Protein AF-A0A1X1NET8-F1 (afdb_monomer_lite)

Radius of gyration: 35.8 Å; chains: 1; bounding box: 77×66×63 Å

Structure (mmCIF, N/CA/C/O backbone):
data_AF-A0A1X1NET8-F1
#
_entry.id   AF-A0A1X1NET8-F1
#
loop_
_atom_site.group_PDB
_atom_site.id
_atom_site.type_symbol
_atom_site.label_atom_id
_atom_site.label_alt_id
_atom_site.label_comp_id
_atom_site.label_asym_id
_atom_site.label_entity_id
_atom_site.label_seq_id
_atom_site.pdbx_PDB_ins_code
_atom_site.Cartn_x
_atom_site.Cartn_y
_atom_site.Cartn_z
_atom_site.occupancy
_atom_site.B_iso_or_equiv
_atom_site.auth_seq_id
_atom_site.auth_comp_id
_atom_site.auth_asym_id
_atom_site.auth_atom_id
_atom_site.pdbx_PDB_model_num
ATOM 1 N N . MET A 1 1 ? -35.458 42.110 37.621 1.00 42.59 1 MET A N 1
ATOM 2 C CA . MET A 1 1 ? -36.714 42.011 36.847 1.00 42.59 1 MET A CA 1
ATOM 3 C C . MET A 1 1 ? -37.802 41.497 37.775 1.00 42.59 1 MET A C 1
ATOM 5 O O . MET A 1 1 ? -37.566 40.514 38.462 1.00 42.59 1 MET A O 1
ATOM 9 N N . ALA A 1 2 ? -38.924 42.207 37.883 1.00 39.78 2 ALA A N 1
ATOM 10 C CA . ALA A 1 2 ? -40.006 41.866 38.802 1.00 39.78 2 ALA A CA 1
ATOM 11 C C . ALA A 1 2 ? -40.830 40.689 38.252 1.00 39.78 2 ALA A C 1
ATOM 13 O O . ALA A 1 2 ? -41.430 40.800 37.185 1.00 39.78 2 ALA A O 1
ATOM 14 N N . THR A 1 3 ? -40.860 39.565 38.968 1.00 56.81 3 THR A N 1
ATOM 15 C CA . THR A 1 3 ? -41.713 38.417 38.638 1.00 56.81 3 THR A CA 1
ATOM 16 C C . THR A 1 3 ? -43.163 38.787 38.945 1.00 56.81 3 THR A C 1
ATOM 18 O O . THR A 1 3 ? -43.586 38.767 40.103 1.00 56.81 3 THR A O 1
ATOM 21 N N . ALA A 1 4 ? -43.926 39.173 37.922 1.00 62.81 4 ALA A N 1
ATOM 22 C CA . ALA A 1 4 ? -45.360 39.396 38.054 1.00 62.81 4 ALA A CA 1
ATOM 23 C C . ALA A 1 4 ? -46.022 38.092 38.533 1.00 62.81 4 ALA A C 1
ATOM 25 O O . ALA A 1 4 ? -45.920 37.050 37.883 1.00 62.81 4 ALA A O 1
ATOM 26 N N . ARG A 1 5 ? -46.656 38.125 39.710 1.00 64.50 5 ARG A N 1
ATOM 27 C CA . ARG A 1 5 ? -47.381 36.972 40.259 1.00 64.50 5 ARG A CA 1
ATOM 28 C C . ARG A 1 5 ? -48.555 36.659 39.326 1.00 64.50 5 ARG A C 1
ATOM 30 O O . ARG A 1 5 ? -49.370 37.542 39.070 1.00 64.50 5 ARG A O 1
ATOM 37 N N . LYS A 1 6 ? -48.632 35.424 38.813 1.00 64.12 6 LYS A N 1
ATOM 38 C CA . LYS A 1 6 ? -49.732 34.984 37.937 1.00 64.12 6 LYS A CA 1
ATOM 39 C C . LYS A 1 6 ? -51.081 35.201 38.655 1.00 64.12 6 LYS A C 1
ATOM 41 O O . LYS A 1 6 ? -51.191 34.830 39.828 1.00 64.12 6 LYS A O 1
ATOM 46 N N . PRO A 1 7 ? -52.092 35.801 37.999 1.00 66.25 7 PRO A N 1
ATOM 47 C CA . PRO A 1 7 ? -53.386 36.076 38.618 1.00 66.25 7 PRO A CA 1
ATOM 48 C C . PRO A 1 7 ? -54.076 34.771 39.040 1.00 66.25 7 PRO A C 1
ATOM 50 O O . PRO A 1 7 ? -54.017 33.760 38.342 1.00 66.25 7 PRO A O 1
ATOM 53 N N . ALA A 1 8 ? -54.741 34.781 40.199 1.00 66.31 8 ALA A N 1
ATOM 54 C CA . ALA A 1 8 ? -55.262 33.572 40.847 1.00 66.31 8 ALA A CA 1
ATOM 55 C C . ALA A 1 8 ? -56.343 32.810 40.043 1.00 66.31 8 ALA A C 1
ATOM 57 O O . ALA A 1 8 ? -56.620 31.656 40.371 1.00 66.31 8 ALA A O 1
ATOM 58 N N . GLY A 1 9 ? -56.920 33.435 39.009 1.00 75.56 9 GLY A N 1
ATOM 59 C CA . GLY A 1 9 ? -57.947 32.869 38.126 1.00 75.56 9 GLY A CA 1
ATOM 60 C C . GLY A 1 9 ? -57.448 32.361 36.767 1.00 75.56 9 GLY A C 1
ATOM 61 O O . GLY A 1 9 ? -58.264 31.906 35.971 1.00 75.56 9 GLY A O 1
ATOM 62 N N . ASP A 1 10 ? -56.144 32.422 36.473 1.00 73.62 10 ASP A N 1
ATOM 63 C CA . ASP A 1 10 ? -55.603 31.910 35.206 1.00 73.62 10 ASP A CA 1
ATOM 64 C C . ASP A 1 10 ? -55.445 30.379 35.253 1.00 73.62 10 ASP A C 1
ATOM 66 O O . ASP A 1 10 ? -54.421 29.820 35.661 1.00 73.62 10 ASP A O 1
ATOM 70 N N . LEU A 1 11 ? -56.519 29.690 34.867 1.00 75.56 11 LEU A N 1
ATOM 71 C CA . LEU A 1 11 ? -56.576 28.232 34.768 1.00 75.56 11 LEU A CA 1
ATOM 72 C C . LEU A 1 11 ? -55.752 27.707 33.583 1.00 75.56 11 LEU A C 1
ATOM 74 O O . LEU A 1 11 ? -55.185 26.616 33.659 1.00 75.56 11 LEU A O 1
ATOM 78 N N . THR A 1 12 ? -55.631 28.494 32.514 1.00 80.00 12 THR A N 1
ATOM 79 C CA . THR A 1 12 ? -54.851 28.155 31.316 1.00 80.00 12 THR A CA 1
ATOM 80 C C . THR A 1 12 ? -53.348 28.116 31.597 1.00 80.00 12 THR A C 1
ATOM 82 O O . THR A 1 12 ? -52.670 27.166 31.213 1.00 80.00 12 THR A O 1
ATOM 85 N N . GLY A 1 13 ? -52.818 29.066 32.370 1.00 79.50 13 GLY A N 1
ATOM 86 C CA . GLY A 1 13 ? -51.414 29.061 32.784 1.00 79.50 13 GLY A CA 1
ATOM 87 C C . GLY A 1 13 ? -51.073 27.925 33.754 1.00 79.50 13 GLY A C 1
ATOM 88 O O . GLY A 1 13 ? -49.986 27.352 33.680 1.00 79.50 13 GLY A O 1
ATOM 89 N N . ARG A 1 14 ? -52.005 27.559 34.645 1.00 78.75 14 ARG A N 1
ATOM 90 C CA . ARG A 1 14 ? -51.830 26.443 35.594 1.00 78.75 14 ARG A CA 1
ATOM 91 C C . ARG A 1 14 ? -51.893 25.077 34.916 1.00 78.75 14 ARG A C 1
ATOM 93 O O . ARG A 1 14 ? -51.138 24.182 35.283 1.00 78.75 14 ARG A O 1
ATOM 100 N N . THR A 1 15 ? -52.772 24.914 33.931 1.00 82.50 15 THR A N 1
ATOM 101 C CA . THR A 1 15 ? -52.870 23.676 33.141 1.00 82.50 15 THR A CA 1
ATOM 102 C C . THR A 1 15 ? -51.658 23.494 32.235 1.00 82.50 15 THR A C 1
ATOM 104 O O . THR A 1 15 ? -51.096 22.403 32.210 1.00 82.50 15 THR A O 1
ATOM 107 N N . ALA A 1 16 ? -51.185 24.560 31.582 1.00 83.88 16 ALA A N 1
ATOM 108 C CA . ALA A 1 16 ? -49.950 24.524 30.799 1.00 83.88 16 ALA A CA 1
ATOM 109 C C . ALA A 1 16 ? -48.730 24.144 31.656 1.00 83.88 16 ALA A C 1
ATOM 111 O O . ALA A 1 16 ? -47.930 23.304 31.256 1.00 83.88 16 ALA A O 1
ATOM 112 N N . GLU A 1 17 ? -48.610 24.707 32.861 1.00 82.69 17 GLU A N 1
ATOM 113 C CA . GLU A 1 17 ? -47.518 24.383 33.786 1.00 82.69 17 GLU A CA 1
ATOM 114 C C . GLU A 1 17 ? -47.598 22.936 34.296 1.00 82.69 17 GLU A C 1
ATOM 116 O O . GLU A 1 17 ? -46.577 22.255 34.389 1.00 82.69 17 GLU A O 1
ATOM 121 N N . LYS A 1 18 ? -48.811 22.433 34.561 1.00 84.81 18 LYS A N 1
ATOM 122 C CA . LYS A 1 18 ? -49.031 21.034 34.944 1.00 84.81 18 LYS A CA 1
ATOM 123 C C . LYS A 1 18 ? -48.634 20.071 33.819 1.00 84.81 18 LYS A C 1
ATOM 125 O O . LYS A 1 18 ? -47.873 19.144 34.073 1.00 84.81 18 LYS A O 1
ATOM 130 N N . LEU A 1 19 ? -49.071 20.334 32.586 1.00 85.19 19 LEU A N 1
ATOM 131 C CA . LEU A 1 19 ? -48.714 19.529 31.414 1.00 85.19 19 LEU A CA 1
ATOM 132 C C . LEU A 1 19 ? -47.209 19.567 31.132 1.00 85.19 19 LEU A C 1
ATOM 134 O O . LEU A 1 19 ? -46.613 18.534 30.843 1.00 85.19 19 LEU A O 1
ATOM 138 N N . ALA A 1 20 ? -46.573 20.735 31.255 1.00 85.44 20 ALA A N 1
ATOM 139 C CA . ALA A 1 20 ? -45.127 20.859 31.093 1.00 85.44 20 ALA A CA 1
ATOM 140 C C . ALA A 1 20 ? -44.369 20.028 32.139 1.00 85.44 20 ALA A C 1
ATOM 142 O O . ALA A 1 20 ? -43.402 19.347 31.804 1.00 85.44 20 ALA A O 1
ATOM 143 N N . ARG A 1 21 ? -44.838 20.033 33.393 1.00 86.19 21 ARG A N 1
ATOM 144 C CA . ARG A 1 21 ? -44.242 19.241 34.472 1.00 86.19 21 ARG A CA 1
ATOM 145 C C . ARG A 1 21 ? -44.404 17.739 34.250 1.00 86.19 21 ARG A C 1
ATOM 147 O O . ARG A 1 21 ? -43.444 17.009 34.454 1.00 86.19 21 ARG A O 1
ATOM 154 N N . GLU A 1 22 ? -45.578 17.295 33.804 1.00 88.56 22 GLU A N 1
ATOM 155 C CA . GLU A 1 22 ? -45.847 15.884 33.485 1.00 88.56 22 GLU A CA 1
ATOM 156 C C . GLU A 1 22 ? -44.968 15.386 32.324 1.00 88.56 22 GLU A C 1
ATOM 158 O O . GLU A 1 22 ? -44.385 14.304 32.397 1.00 88.56 22 GLU A O 1
ATOM 163 N N . ARG A 1 23 ? -44.789 16.205 31.281 1.00 86.69 23 ARG A N 1
ATOM 164 C CA . ARG A 1 23 ? -43.910 15.876 30.147 1.00 86.69 23 ARG A CA 1
ATOM 165 C C . ARG A 1 23 ? -42.438 15.824 30.538 1.00 86.69 23 ARG A C 1
ATOM 167 O O . ARG A 1 23 ? -41.720 14.952 30.060 1.00 86.69 23 ARG A O 1
ATOM 174 N N . ASP A 1 24 ? -41.994 16.726 31.410 1.00 89.69 24 ASP A N 1
ATOM 175 C CA . ASP A 1 24 ? -40.626 16.722 31.936 1.00 89.69 24 ASP A CA 1
ATOM 176 C C . ASP A 1 24 ? -40.355 15.472 32.790 1.00 89.69 24 ASP A C 1
ATOM 178 O O . ASP A 1 24 ? -39.311 14.836 32.637 1.00 89.69 24 ASP A O 1
ATOM 182 N N . THR A 1 25 ? -41.313 15.052 33.624 1.00 87.00 25 THR A N 1
ATOM 183 C CA . THR A 1 25 ? -41.194 13.798 34.385 1.00 87.00 25 THR A CA 1
ATOM 184 C C . THR A 1 25 ? -41.167 12.575 33.474 1.00 87.00 25 THR A C 1
ATOM 186 O O . THR A 1 25 ? -40.303 11.719 33.640 1.00 87.00 25 THR A O 1
ATOM 189 N N . GLU A 1 26 ? -42.025 12.526 32.455 1.00 87.12 26 GLU A N 1
ATOM 190 C CA . GLU A 1 26 ? -42.075 11.420 31.493 1.00 87.12 26 GLU A CA 1
ATOM 191 C C . GLU A 1 26 ? -40.789 11.340 30.646 1.00 87.12 26 GLU A C 1
ATOM 193 O O . GLU A 1 26 ? -40.262 10.257 30.385 1.00 87.12 26 GLU A O 1
ATOM 198 N N . ALA A 1 27 ? -40.233 12.488 30.246 1.00 86.00 27 ALA A N 1
ATOM 199 C CA . ALA A 1 27 ? -38.951 12.554 29.549 1.00 86.00 27 ALA A CA 1
ATOM 200 C C . ALA A 1 27 ? -37.799 12.055 30.435 1.00 86.00 27 ALA A C 1
ATOM 202 O O . ALA A 1 27 ? -36.943 11.304 29.966 1.00 86.00 27 ALA A O 1
ATOM 203 N N . LYS A 1 28 ? -37.803 12.412 31.725 1.00 85.12 28 LYS A N 1
ATOM 204 C CA . LYS A 1 28 ? -36.817 11.928 32.703 1.00 85.12 28 LYS A CA 1
ATOM 205 C C . LYS A 1 28 ? -36.943 10.428 32.962 1.00 85.12 28 LYS A C 1
ATOM 207 O O . LYS A 1 28 ? -35.923 9.753 33.068 1.00 85.12 28 LYS A O 1
ATOM 212 N N . GLU A 1 29 ? -38.156 9.888 33.020 1.00 87.00 29 GLU A N 1
ATOM 213 C CA . GLU A 1 29 ? -38.389 8.446 33.175 1.00 87.00 29 GLU A CA 1
ATOM 214 C C . GLU A 1 29 ? -37.953 7.650 31.936 1.00 87.00 29 GLU A C 1
ATOM 216 O O . GLU A 1 29 ? -37.294 6.613 32.068 1.00 87.00 29 GLU A O 1
ATOM 221 N N . ARG A 1 30 ? -38.216 8.162 30.724 1.00 82.81 30 ARG A N 1
ATOM 222 C CA . ARG A 1 30 ? -37.655 7.583 29.490 1.00 82.81 30 ARG A CA 1
ATOM 223 C C . ARG A 1 30 ? -36.132 7.637 29.479 1.00 82.81 30 ARG A C 1
ATOM 225 O O . ARG A 1 30 ? -35.493 6.629 29.206 1.00 82.81 30 ARG A O 1
ATOM 232 N N . ALA A 1 31 ? -35.538 8.775 29.827 1.00 85.00 31 ALA A N 1
ATOM 233 C CA . ALA A 1 31 ? -34.083 8.898 29.883 1.00 85.00 31 ALA A CA 1
ATOM 234 C C . ALA A 1 31 ? -33.470 7.921 30.901 1.00 85.00 31 ALA A C 1
ATOM 236 O O . ALA A 1 31 ? -32.454 7.290 30.618 1.00 85.00 31 ALA A O 1
ATOM 237 N N . LYS A 1 32 ? -34.116 7.740 32.060 1.00 83.44 32 LYS A N 1
ATOM 238 C CA . LYS A 1 32 ? -33.672 6.797 33.093 1.00 83.44 32 LYS A CA 1
ATOM 239 C C . LYS A 1 32 ? -33.758 5.343 32.625 1.00 83.44 32 LYS A C 1
ATOM 241 O O . LYS A 1 32 ? -32.807 4.600 32.840 1.00 83.44 32 LYS A O 1
ATOM 246 N N . SER A 1 33 ? -34.855 4.949 31.976 1.00 78.25 33 SER A N 1
ATOM 247 C CA . SER A 1 33 ? -35.022 3.586 31.444 1.00 78.25 33 SER A CA 1
ATOM 248 C C . SER A 1 33 ? -34.046 3.280 30.305 1.00 78.25 33 SER A C 1
ATOM 250 O O . SER A 1 33 ? -33.484 2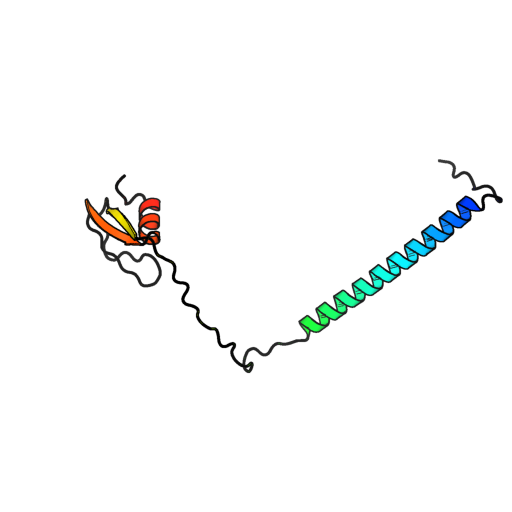.186 30.258 1.00 78.25 33 SER A O 1
ATOM 252 N N . MET A 1 34 ? -33.763 4.260 29.442 1.00 77.44 34 MET A N 1
ATOM 253 C CA . MET A 1 34 ? -32.724 4.137 28.417 1.00 77.44 34 MET A CA 1
ATOM 254 C C . MET A 1 34 ? -31.333 3.997 29.038 1.00 77.44 34 MET A C 1
ATOM 256 O O . MET A 1 34 ? -30.598 3.092 28.665 1.00 77.44 34 MET A O 1
ATOM 260 N N . ALA A 1 35 ? -30.986 4.830 30.025 1.00 78.94 35 ALA A N 1
ATOM 261 C CA . ALA A 1 35 ? -29.692 4.749 30.699 1.00 78.94 35 ALA A CA 1
ATOM 262 C C . ALA A 1 35 ? -29.481 3.387 31.382 1.00 78.94 35 ALA A C 1
ATOM 264 O O . ALA A 1 35 ? -28.405 2.807 31.268 1.00 78.94 35 ALA A O 1
ATOM 265 N N . THR A 1 36 ? -30.509 2.833 32.036 1.00 77.38 36 THR A N 1
ATOM 266 C CA . THR A 1 36 ? -30.417 1.488 32.624 1.00 77.38 36 THR A CA 1
ATOM 267 C C . THR A 1 36 ? -30.287 0.398 31.565 1.00 77.38 36 THR A C 1
ATOM 269 O O . THR A 1 36 ? -29.515 -0.533 31.762 1.00 77.38 36 THR A O 1
ATOM 272 N N . ALA A 1 37 ? -30.990 0.518 30.434 1.00 72.44 37 ALA A N 1
ATOM 273 C CA . ALA A 1 37 ? -30.886 -0.449 29.344 1.00 72.44 37 ALA A CA 1
ATOM 274 C C . ALA A 1 37 ? -29.486 -0.449 28.710 1.00 72.44 37 ALA A C 1
ATOM 276 O O . ALA A 1 37 ? -28.942 -1.516 28.442 1.00 72.44 37 ALA A O 1
ATOM 277 N N . THR A 1 38 ? -28.875 0.725 28.528 1.00 71.06 38 THR A N 1
ATOM 278 C CA . THR A 1 38 ? -27.509 0.835 27.997 1.00 71.06 38 THR A CA 1
ATOM 279 C C . THR A 1 38 ? -26.485 0.220 28.947 1.00 71.06 38 THR A C 1
ATOM 281 O O . THR A 1 38 ? -25.650 -0.561 28.507 1.00 71.06 38 THR A O 1
ATOM 284 N N . VAL A 1 39 ? -26.581 0.500 30.253 1.00 68.69 39 VAL A N 1
ATOM 285 C CA . VAL A 1 39 ? -25.650 -0.053 31.253 1.00 68.69 39 VAL A CA 1
ATOM 286 C C . VAL A 1 39 ? -25.763 -1.576 31.348 1.00 68.69 39 VAL A C 1
ATOM 288 O O . VAL A 1 39 ? -24.742 -2.252 31.451 1.00 68.69 39 VAL A O 1
ATOM 291 N N . VAL A 1 40 ? -26.978 -2.130 31.280 1.00 66.81 40 VAL A N 1
ATOM 292 C CA . VAL A 1 40 ? -27.182 -3.587 31.260 1.00 66.81 40 VAL A CA 1
ATOM 293 C C . VAL A 1 40 ? -26.597 -4.190 29.984 1.00 66.81 40 VAL A C 1
ATOM 295 O O . VAL A 1 40 ? -25.807 -5.119 30.081 1.00 66.81 40 VAL A O 1
ATOM 298 N N . ALA A 1 41 ? -26.868 -3.606 28.814 1.00 57.12 41 ALA A N 1
ATOM 299 C CA . ALA A 1 41 ? -26.325 -4.100 27.549 1.00 57.12 41 ALA A CA 1
ATOM 300 C C . ALA A 1 41 ? -24.789 -4.004 27.463 1.00 57.12 41 ALA A C 1
ATOM 302 O O . ALA A 1 41 ? -24.157 -4.840 26.821 1.00 57.12 41 ALA A O 1
ATOM 303 N N . GLU A 1 42 ? -24.169 -2.990 28.074 1.00 58.12 42 GLU A N 1
ATOM 304 C CA . GLU A 1 42 ? -22.705 -2.904 28.186 1.00 58.12 42 GLU A CA 1
ATOM 305 C C . GLU A 1 42 ? -22.147 -3.941 29.160 1.00 58.12 42 GLU A C 1
ATOM 307 O O . GLU A 1 42 ? -21.121 -4.553 28.874 1.00 58.12 42 GLU A O 1
ATOM 312 N N . SER A 1 43 ? -22.843 -4.185 30.270 1.00 55.47 43 SER A N 1
ATOM 313 C CA . SER A 1 43 ? -22.431 -5.179 31.263 1.00 55.47 43 SER A CA 1
ATOM 314 C C . SER A 1 43 ? -22.547 -6.602 30.705 1.00 55.47 43 SER A C 1
ATOM 316 O O . SER A 1 43 ? -21.620 -7.386 30.853 1.00 55.47 43 SER A O 1
ATOM 318 N N . GLU A 1 44 ? -23.620 -6.918 29.973 1.00 59.25 44 GLU A N 1
ATOM 319 C CA . GLU A 1 44 ? -23.800 -8.214 29.300 1.00 59.25 44 GLU A CA 1
ATOM 320 C C . GLU A 1 44 ? -22.724 -8.482 28.238 1.00 59.25 44 GLU A C 1
ATOM 322 O O . GLU A 1 44 ? -22.279 -9.616 28.089 1.00 59.25 44 GLU A O 1
ATOM 327 N N . LYS A 1 45 ? -22.260 -7.446 27.526 1.00 59.47 45 LYS A N 1
ATOM 328 C CA . LYS A 1 45 ? -21.160 -7.572 26.553 1.00 59.47 45 LYS A CA 1
ATOM 329 C C . LYS A 1 45 ? -19.792 -7.720 27.215 1.00 59.47 45 LYS A C 1
ATOM 331 O O . LYS A 1 45 ? -18.911 -8.355 26.641 1.00 59.47 45 LYS A O 1
ATOM 336 N N . ALA A 1 46 ? -19.598 -7.105 28.379 1.00 59.31 46 ALA A N 1
ATOM 337 C CA . ALA A 1 46 ? -18.340 -7.167 29.114 1.00 59.31 46 ALA A CA 1
ATOM 338 C C . ALA A 1 46 ? -18.156 -8.501 29.859 1.00 59.31 46 ALA A C 1
ATOM 340 O O . ALA A 1 46 ? -17.027 -8.971 29.970 1.00 59.31 46 ALA A O 1
ATOM 341 N N . ASP A 1 47 ? -19.243 -9.117 30.336 1.00 57.28 47 ASP A N 1
ATOM 342 C CA . ASP A 1 47 ? -19.197 -10.381 31.091 1.00 57.28 47 ASP A CA 1
ATOM 343 C C . ASP A 1 47 ? -19.071 -11.622 30.188 1.00 57.28 47 ASP A C 1
ATOM 345 O O . ASP A 1 47 ? -18.624 -12.681 30.628 1.00 57.28 47 ASP A O 1
ATOM 349 N N . THR A 1 48 ? -19.389 -11.505 28.893 1.00 52.56 48 THR A N 1
ATOM 350 C CA . THR A 1 48 ? -19.049 -12.537 27.907 1.00 52.56 48 THR A CA 1
ATOM 351 C C . THR A 1 48 ? -17.546 -12.549 27.638 1.00 52.56 48 THR A C 1
ATOM 353 O O . THR A 1 48 ? -17.062 -11.991 26.654 1.00 52.56 48 THR A O 1
ATOM 356 N N . VAL A 1 49 ? -16.798 -13.235 28.503 1.00 54.81 49 VAL A N 1
ATOM 357 C CA . VAL A 1 49 ? -15.464 -13.748 28.180 1.00 54.81 49 VAL A CA 1
ATOM 358 C C . VAL A 1 49 ? -15.651 -14.792 27.081 1.00 54.81 49 VAL A C 1
ATOM 360 O O . VAL A 1 49 ? -15.958 -15.953 27.339 1.00 54.81 49 VAL A O 1
ATOM 363 N N . VAL A 1 50 ? -15.546 -14.350 25.830 1.00 54.69 50 VAL A N 1
ATOM 364 C CA . VAL A 1 50 ? -15.484 -15.242 24.675 1.00 54.69 50 VAL A CA 1
ATOM 365 C C . VAL A 1 50 ? -14.152 -15.979 24.767 1.00 54.69 50 VAL A C 1
ATOM 367 O O . VAL A 1 50 ? -13.097 -15.389 24.549 1.00 54.69 50 VAL A O 1
ATOM 370 N N . ASP A 1 51 ? -14.192 -17.254 25.137 1.00 53.12 51 ASP A N 1
ATOM 371 C CA . ASP A 1 51 ? -13.035 -18.142 25.084 1.00 53.12 51 ASP A CA 1
ATOM 372 C C . ASP A 1 51 ? -12.822 -18.552 23.614 1.00 53.12 51 ASP A C 1
ATOM 374 O O . ASP A 1 51 ? -13.510 -19.425 23.085 1.00 53.12 51 ASP A O 1
ATOM 378 N N . LEU A 1 52 ? -11.930 -17.847 22.904 1.00 57.81 52 LEU A N 1
ATOM 379 C CA . LEU A 1 52 ? -11.667 -18.032 21.463 1.00 57.81 52 LEU A CA 1
ATOM 380 C C . LEU A 1 52 ? -10.966 -19.365 21.121 1.00 57.81 52 LEU A C 1
ATOM 382 O O . LEU A 1 52 ? -10.592 -19.576 19.968 1.00 57.81 52 LEU A O 1
ATOM 386 N N . VAL A 1 53 ? -10.751 -20.250 22.096 1.00 59.31 53 VAL A N 1
ATOM 387 C CA . VAL A 1 53 ? -9.952 -21.470 21.914 1.00 59.31 53 VAL A CA 1
ATOM 388 C C . VAL A 1 53 ? -10.797 -22.682 21.486 1.00 59.31 53 VAL A C 1
ATOM 390 O O . VAL A 1 53 ? -10.257 -23.567 20.830 1.00 59.31 53 VAL A O 1
ATOM 393 N N . ASP A 1 54 ? -12.112 -22.704 21.750 1.00 56.09 54 ASP A N 1
ATOM 394 C CA . ASP A 1 54 ? -12.957 -23.907 21.552 1.00 56.09 54 ASP A CA 1
ATOM 395 C C . ASP A 1 54 ? -14.322 -23.625 20.874 1.00 56.09 54 ASP A C 1
ATOM 397 O O . ASP A 1 54 ? -15.326 -24.299 21.101 1.00 56.09 54 ASP A O 1
ATOM 401 N N . GLY A 1 55 ? -14.394 -22.586 20.036 1.00 56.91 55 GLY A N 1
ATOM 402 C CA . GLY A 1 55 ? -15.562 -22.325 19.184 1.00 56.91 55 GLY A CA 1
ATOM 403 C C . GLY A 1 55 ? -15.476 -23.093 17.857 1.00 56.91 55 GLY A C 1
ATOM 404 O O . GLY A 1 55 ? -14.368 -23.243 17.335 1.00 56.91 55 GLY A O 1
ATOM 405 N N . PRO A 1 56 ? -16.600 -23.557 17.265 1.00 56.38 56 PRO A N 1
ATOM 406 C CA . PRO A 1 56 ? -16.579 -24.135 15.925 1.00 56.38 56 PRO A CA 1
ATOM 407 C C . PRO A 1 56 ? -15.978 -23.098 14.983 1.00 56.38 56 PRO A C 1
ATOM 409 O O . PRO A 1 56 ? -16.501 -21.988 14.859 1.00 56.38 56 PRO A O 1
ATOM 412 N N . GLN A 1 57 ? -14.832 -23.443 14.393 1.00 57.22 57 GLN A N 1
ATOM 413 C CA . GLN A 1 57 ? -14.131 -22.542 13.496 1.00 57.22 57 GLN A CA 1
ATOM 414 C C . GLN A 1 57 ? -15.112 -22.124 12.400 1.00 57.22 57 GLN A C 1
ATOM 416 O O . GLN A 1 57 ? -15.737 -23.005 11.801 1.00 57.22 57 GLN A O 1
ATOM 421 N N . PRO A 1 58 ? -15.311 -20.817 12.159 1.00 55.22 58 PRO A N 1
ATOM 422 C CA . PRO A 1 58 ? -16.063 -20.406 10.993 1.00 55.22 58 PRO A CA 1
ATOM 423 C C . PRO A 1 58 ? -15.358 -21.027 9.791 1.00 55.22 58 PRO A C 1
ATOM 425 O O . PRO A 1 58 ? -14.149 -20.859 9.630 1.00 55.22 58 PRO A O 1
ATOM 428 N N . GLU A 1 59 ? -16.096 -21.785 8.987 1.00 55.16 59 GLU A N 1
ATOM 429 C CA . GLU A 1 59 ? -15.645 -22.205 7.668 1.00 55.16 59 GLU A CA 1
ATOM 430 C C . GLU A 1 59 ? -15.536 -20.916 6.852 1.00 55.16 59 GLU A C 1
ATOM 432 O O . GLU A 1 59 ? -16.502 -20.413 6.279 1.00 55.16 59 GLU A O 1
ATOM 437 N N . VAL A 1 60 ? -14.371 -20.276 6.963 1.00 58.53 60 VAL A N 1
ATOM 438 C CA . VAL A 1 60 ? -13.998 -19.122 6.165 1.00 58.53 60 VAL A CA 1
ATOM 439 C C . VAL A 1 60 ? -13.845 -19.681 4.765 1.00 58.53 60 VAL A C 1
ATOM 441 O O . VAL A 1 60 ? -12.799 -20.212 4.407 1.00 58.53 60 VAL A O 1
ATOM 444 N N . GLU A 1 61 ? -14.925 -19.621 3.990 1.00 52.97 61 GLU A N 1
ATOM 445 C CA . GLU A 1 61 ? -14.837 -19.738 2.547 1.00 52.97 61 GLU A CA 1
ATOM 446 C C . GLU A 1 61 ? -13.923 -18.602 2.085 1.00 52.97 61 GLU A C 1
ATOM 448 O O . GLU A 1 61 ? -14.339 -17.446 1.962 1.00 52.97 61 GLU A O 1
ATOM 453 N N . GLU A 1 62 ? -12.646 -18.928 1.897 1.00 55.53 62 GLU A N 1
ATOM 454 C CA . GLU A 1 62 ? -11.666 -18.100 1.214 1.00 55.53 62 GLU A CA 1
ATOM 455 C C . GLU A 1 62 ? -12.144 -17.951 -0.231 1.00 55.53 62 GLU A C 1
ATOM 457 O O . GLU A 1 62 ? -11.695 -18.648 -1.137 1.00 55.53 62 GLU A O 1
ATOM 462 N N . GLN A 1 63 ? -13.127 -17.079 -0.458 1.00 51.97 63 GLN A N 1
ATOM 463 C CA . GLN A 1 63 ? -13.457 -16.646 -1.803 1.00 51.97 63 GLN A CA 1
ATOM 464 C C . GLN A 1 63 ? -12.180 -16.007 -2.349 1.00 51.97 63 GLN A C 1
ATOM 466 O O . GLN A 1 63 ? -11.735 -14.996 -1.792 1.00 51.97 63 GLN A O 1
ATOM 471 N N . PRO A 1 64 ? -11.550 -16.578 -3.392 1.00 46.25 64 PRO A N 1
ATOM 472 C CA . PRO A 1 64 ? -10.391 -15.950 -3.985 1.00 46.25 64 PRO A CA 1
ATOM 473 C C . PRO A 1 64 ? -10.882 -14.624 -4.553 1.00 46.25 64 PRO A C 1
ATOM 475 O O . PRO A 1 64 ? -11.648 -14.589 -5.517 1.00 46.25 64 PRO A O 1
ATOM 478 N N . VAL A 1 65 ? -10.487 -13.519 -3.923 1.00 53.53 65 VAL A N 1
ATOM 479 C CA . VAL A 1 65 ? -10.650 -12.194 -4.506 1.00 53.53 65 VAL A CA 1
ATOM 480 C C . VAL A 1 65 ? -9.752 -12.193 -5.735 1.00 53.53 65 VAL A C 1
ATOM 482 O O . VAL A 1 65 ? -8.548 -11.965 -5.643 1.00 53.53 65 VAL A O 1
ATOM 485 N N . VAL A 1 66 ? -10.331 -12.531 -6.887 1.00 52.81 66 VAL A N 1
ATOM 486 C CA . VAL A 1 66 ? -9.681 -12.395 -8.186 1.00 52.81 66 VAL A CA 1
ATOM 487 C C . VAL A 1 66 ? -9.605 -10.899 -8.448 1.00 52.81 66 VAL A C 1
ATOM 489 O O . VAL A 1 66 ? -10.508 -10.297 -9.024 1.00 52.81 66 VAL A O 1
ATOM 492 N N . VAL A 1 67 ? -8.550 -10.271 -7.937 1.00 60.16 67 VAL A N 1
ATOM 493 C CA . VAL A 1 67 ? -8.150 -8.950 -8.400 1.00 60.16 67 VAL A CA 1
ATOM 494 C C . VAL A 1 67 ? -7.722 -9.175 -9.842 1.00 60.16 67 VAL A C 1
ATOM 496 O O . VAL A 1 67 ? -6.728 -9.850 -10.089 1.00 60.16 67 VAL A O 1
ATOM 499 N N . GLU A 1 68 ? -8.507 -8.698 -10.806 1.00 60.09 68 GLU A N 1
ATOM 500 C CA . GLU A 1 68 ? -8.058 -8.620 -12.194 1.00 60.09 68 GLU A CA 1
ATOM 501 C C . GLU A 1 68 ? -6.883 -7.636 -12.228 1.00 60.09 68 GLU A C 1
ATOM 503 O O . GLU A 1 68 ? -7.053 -6.424 -12.370 1.00 60.09 68 GLU A O 1
ATOM 508 N N . GLU A 1 69 ? -5.678 -8.148 -11.988 1.00 65.62 69 GLU A N 1
ATOM 509 C CA . GLU A 1 69 ? -4.453 -7.369 -12.032 1.00 65.62 69 GLU A CA 1
ATOM 510 C C . GLU A 1 69 ? -4.234 -6.951 -13.483 1.00 65.62 69 GLU A C 1
ATOM 512 O O . GLU A 1 69 ? -3.792 -7.721 -14.332 1.00 65.62 69 GLU A O 1
ATOM 517 N N . SER A 1 70 ? -4.616 -5.716 -13.799 1.00 79.31 70 SER A N 1
ATOM 518 C CA . SER A 1 70 ? -4.392 -5.155 -15.121 1.00 79.31 70 SER A CA 1
ATOM 519 C C . SER A 1 70 ? -2.887 -5.047 -15.364 1.00 79.31 70 SER A C 1
ATOM 521 O O . SER A 1 70 ? -2.199 -4.267 -14.700 1.00 79.31 70 SER A O 1
ATOM 523 N N . ASP A 1 71 ? -2.379 -5.815 -16.318 1.00 87.75 71 ASP A N 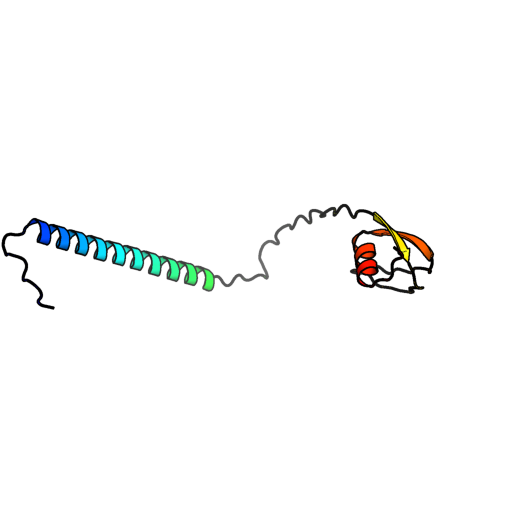1
ATOM 524 C CA . ASP A 1 71 ? -0.994 -5.721 -16.763 1.00 87.75 71 ASP A CA 1
ATOM 525 C C . ASP A 1 71 ? -0.735 -4.399 -17.499 1.00 87.75 71 ASP A C 1
ATOM 527 O O . ASP A 1 71 ? -1.513 -3.973 -18.358 1.00 87.75 71 ASP A O 1
ATOM 531 N N . ARG A 1 72 ? 0.413 -3.773 -17.228 1.00 89.69 72 ARG A N 1
ATOM 532 C CA . ARG A 1 72 ? 0.894 -2.568 -17.913 1.00 89.69 72 ARG A CA 1
ATOM 533 C C . ARG A 1 72 ? 2.269 -2.831 -18.520 1.00 89.69 72 ARG A C 1
ATOM 535 O O . ARG A 1 72 ? 3.118 -3.495 -17.929 1.00 89.69 72 ARG A O 1
ATOM 542 N N . VAL A 1 73 ? 2.490 -2.314 -19.727 1.00 92.44 73 VAL A N 1
ATOM 543 C CA . VAL A 1 73 ? 3.815 -2.340 -20.358 1.00 92.44 73 VAL A CA 1
ATOM 544 C C . VAL A 1 73 ? 4.591 -1.121 -19.880 1.00 92.44 73 VAL A C 1
ATOM 546 O O . VAL A 1 73 ? 4.126 0.007 -20.041 1.00 92.44 73 VAL A O 1
ATOM 549 N N . ILE A 1 74 ? 5.759 -1.354 -19.292 1.00 92.50 74 ILE A N 1
ATOM 550 C CA . ILE A 1 74 ? 6.644 -0.322 -18.754 1.00 92.50 74 ILE A CA 1
ATOM 551 C C . ILE A 1 74 ? 8.033 -0.419 -19.377 1.00 92.50 74 ILE A C 1
ATOM 553 O O . ILE A 1 74 ? 8.437 -1.475 -19.864 1.00 92.50 74 ILE A O 1
ATOM 557 N N . ARG A 1 75 ? 8.782 0.683 -19.330 1.00 94.62 75 ARG A N 1
ATOM 558 C CA . ARG A 1 75 ? 10.198 0.735 -19.704 1.00 94.62 75 ARG A CA 1
ATOM 559 C C . ARG A 1 75 ? 10.984 1.384 -18.573 1.00 94.62 75 ARG A C 1
ATOM 561 O O . ARG A 1 75 ? 10.639 2.490 -18.164 1.00 94.62 75 ARG A O 1
ATOM 568 N N . VAL A 1 76 ? 12.023 0.709 -18.088 1.00 93.94 76 VAL A N 1
ATOM 569 C CA . VAL A 1 76 ? 12.788 1.131 -16.901 1.00 93.94 76 VAL A CA 1
ATOM 570 C C . VAL A 1 76 ? 14.012 1.965 -17.302 1.00 93.94 76 VAL A C 1
ATOM 572 O O . VAL A 1 76 ? 14.591 1.754 -18.369 1.00 93.94 76 VAL A O 1
ATOM 575 N N . ASN A 1 77 ? 14.382 2.958 -16.493 1.00 93.12 77 ASN A N 1
ATOM 576 C CA . ASN A 1 77 ? 15.494 3.889 -16.746 1.00 93.12 77 ASN A CA 1
ATOM 577 C C . ASN A 1 77 ? 16.822 3.541 -16.071 1.00 93.12 77 ASN A C 1
ATOM 579 O O . ASN A 1 77 ? 17.827 4.178 -16.385 1.00 93.12 77 ASN A O 1
ATOM 583 N N . ALA A 1 78 ? 16.830 2.533 -15.210 1.00 90.88 78 ALA A N 1
ATOM 584 C CA . ALA A 1 78 ? 18.001 2.050 -14.503 1.00 90.88 78 ALA A CA 1
ATOM 585 C C . ALA A 1 78 ? 17.981 0.520 -14.420 1.00 90.88 78 ALA A C 1
ATOM 587 O O . ALA A 1 78 ? 16.917 -0.100 -14.482 1.00 90.88 78 ALA A O 1
ATOM 588 N N . ASP A 1 79 ? 19.162 -0.071 -14.244 1.00 93.44 79 ASP A N 1
ATOM 589 C CA . ASP A 1 79 ? 19.303 -1.505 -14.032 1.00 93.44 79 ASP A CA 1
ATOM 590 C C . ASP A 1 79 ? 18.919 -1.825 -12.586 1.00 93.44 79 ASP A C 1
ATOM 592 O O . ASP A 1 79 ? 19.476 -1.276 -11.631 1.00 93.44 79 ASP A O 1
ATOM 596 N N . LEU A 1 80 ? 17.937 -2.704 -12.427 1.00 91.75 80 LEU A N 1
ATOM 597 C CA . LEU A 1 80 ? 17.373 -3.110 -11.150 1.00 91.75 80 LEU A CA 1
ATOM 598 C C . LEU A 1 80 ? 17.559 -4.616 -11.002 1.00 91.75 80 LEU A C 1
ATOM 600 O O . LEU A 1 80 ? 16.956 -5.385 -11.742 1.00 91.75 80 LEU A O 1
ATOM 604 N N . ASN A 1 81 ? 18.363 -5.035 -10.030 1.00 92.50 81 ASN A N 1
ATOM 605 C CA . ASN A 1 81 ? 18.618 -6.447 -9.750 1.00 92.50 81 ASN A CA 1
ATOM 606 C C . ASN A 1 81 ? 17.986 -6.838 -8.411 1.00 92.50 81 ASN A C 1
ATOM 608 O O . ASN A 1 81 ? 18.113 -6.091 -7.440 1.00 92.50 81 ASN A O 1
ATOM 612 N N . ASP A 1 82 ? 17.329 -8.000 -8.372 1.00 87.56 82 ASP A N 1
ATOM 613 C CA . ASP A 1 82 ? 16.751 -8.611 -7.164 1.00 87.56 82 ASP A CA 1
ATOM 614 C C . ASP A 1 82 ? 15.804 -7.687 -6.373 1.00 87.56 82 ASP A C 1
ATOM 616 O O . ASP A 1 82 ? 15.805 -7.651 -5.139 1.00 87.56 82 ASP A O 1
ATOM 620 N N . VAL A 1 83 ? 14.966 -6.918 -7.076 1.00 89.69 83 VAL A N 1
ATOM 621 C CA . VAL A 1 83 ? 14.021 -6.000 -6.432 1.00 89.69 83 VAL A CA 1
ATOM 622 C C . VAL A 1 83 ? 12.791 -6.756 -5.959 1.00 89.69 83 VAL A C 1
ATOM 624 O O . VAL A 1 83 ? 12.114 -7.422 -6.738 1.00 89.69 83 VAL A O 1
ATOM 627 N N . VAL A 1 84 ? 12.462 -6.588 -4.682 1.00 91.69 84 VAL A N 1
ATOM 628 C CA . VAL A 1 84 ? 11.247 -7.148 -4.090 1.00 91.69 84 VAL A CA 1
ATOM 629 C C . VAL A 1 84 ? 10.128 -6.117 -4.152 1.00 91.69 84 VAL A C 1
ATOM 631 O O . VAL A 1 84 ? 10.244 -5.040 -3.562 1.00 91.69 84 VAL A O 1
ATOM 634 N N . ILE A 1 85 ? 9.049 -6.434 -4.869 1.00 88.38 85 ILE A N 1
ATOM 635 C CA . ILE A 1 85 ? 7.877 -5.556 -4.997 1.00 88.38 85 ILE A CA 1
ATOM 636 C C . ILE A 1 85 ? 6.632 -6.355 -4.620 1.00 88.38 85 ILE A C 1
ATOM 638 O O . ILE A 1 85 ? 6.202 -7.245 -5.350 1.00 88.38 85 ILE A O 1
ATOM 642 N N . GLY A 1 86 ? 6.050 -6.032 -3.467 1.00 85.94 86 GLY A N 1
ATOM 643 C CA . GLY A 1 86 ? 4.992 -6.837 -2.854 1.00 85.94 86 GLY A CA 1
ATOM 644 C C . GLY A 1 86 ? 5.539 -8.037 -2.073 1.00 85.94 86 GLY A C 1
ATOM 645 O O . GLY A 1 86 ? 6.736 -8.136 -1.802 1.00 85.94 86 GLY A O 1
ATOM 646 N N . GLN A 1 87 ? 4.650 -8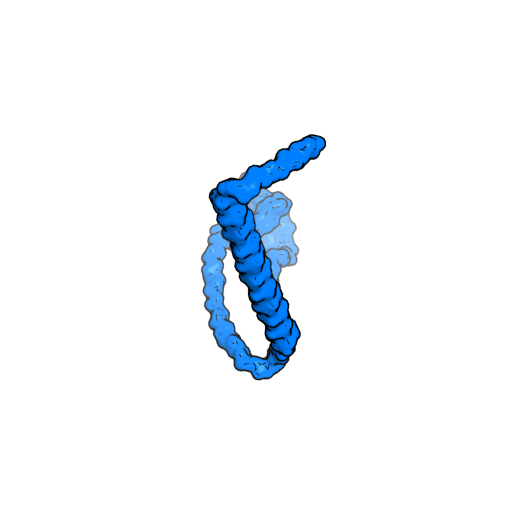.942 -1.666 1.00 85.31 87 GLN A N 1
ATOM 647 C CA . GLN A 1 87 ? 5.017 -10.103 -0.856 1.00 85.31 87 GLN A CA 1
ATOM 648 C C . GLN A 1 87 ? 5.520 -11.250 -1.744 1.00 85.31 87 GLN A C 1
ATOM 650 O O . GLN A 1 87 ? 4.753 -11.826 -2.505 1.00 85.31 87 GLN A O 1
ATOM 655 N N . GLY A 1 88 ? 6.807 -11.592 -1.627 1.00 87.50 88 GLY A N 1
ATOM 656 C CA . GLY A 1 88 ? 7.395 -12.782 -2.259 1.00 87.50 88 GLY A CA 1
ATOM 657 C C . GLY A 1 88 ? 7.728 -12.665 -3.751 1.00 87.50 88 GLY A C 1
ATOM 658 O O . GLY A 1 88 ? 8.224 -13.633 -4.322 1.00 87.50 88 GLY A O 1
ATOM 659 N N . ASN A 1 89 ? 7.510 -11.506 -4.379 1.00 87.38 89 ASN A N 1
A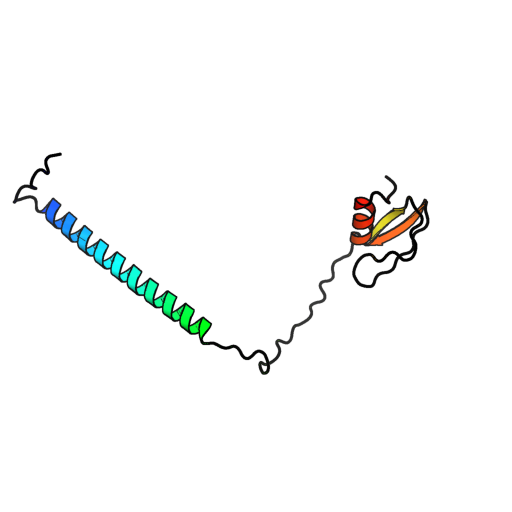TOM 660 C CA . ASN A 1 89 ? 7.817 -11.305 -5.794 1.00 87.38 89 ASN A CA 1
ATOM 661 C C . ASN A 1 89 ? 9.175 -10.624 -5.974 1.00 87.38 89 ASN A C 1
ATOM 663 O O . ASN A 1 89 ? 9.378 -9.506 -5.495 1.00 87.38 89 ASN A O 1
ATOM 667 N N . TYR A 1 90 ? 10.069 -11.291 -6.701 1.00 92.31 90 TYR A N 1
ATOM 668 C CA . TYR A 1 90 ? 11.400 -10.804 -7.051 1.00 92.31 90 TYR A CA 1
ATOM 669 C C . TYR A 1 90 ? 11.437 -10.452 -8.535 1.00 92.31 90 TYR A C 1
ATOM 671 O O . TYR A 1 90 ? 11.017 -11.249 -9.376 1.00 92.31 90 TYR A O 1
ATOM 679 N N . PHE A 1 91 ? 11.954 -9.272 -8.854 1.00 90.19 91 PHE A N 1
ATOM 680 C CA . PHE A 1 91 ? 12.032 -8.760 -10.213 1.00 90.19 91 PHE A CA 1
ATOM 681 C C . PHE A 1 91 ? 13.440 -8.276 -10.539 1.00 90.19 91 PHE A C 1
ATOM 683 O O . PHE A 1 91 ? 14.103 -7.635 -9.721 1.00 90.19 91 PHE A O 1
ATOM 690 N N . THR A 1 92 ? 13.840 -8.523 -11.782 1.00 93.50 92 THR A N 1
ATOM 691 C CA . THR A 1 92 ? 15.061 -7.984 -12.373 1.00 93.50 92 THR A CA 1
ATOM 692 C C . THR A 1 92 ? 14.674 -7.236 -13.640 1.00 93.50 92 THR A C 1
ATOM 694 O O . THR A 1 92 ? 13.983 -7.788 -14.497 1.00 93.50 92 THR A O 1
ATOM 697 N N . PHE A 1 93 ? 15.089 -5.977 -13.742 1.00 93.88 93 PHE A N 1
ATOM 698 C CA . PHE A 1 93 ? 14.818 -5.116 -14.884 1.00 93.88 93 PHE A CA 1
ATOM 699 C C . PHE A 1 93 ? 16.118 -4.559 -15.447 1.00 93.88 93 PHE A C 1
ATOM 701 O O . PHE A 1 93 ? 16.942 -4.010 -14.723 1.00 93.88 93 PHE A O 1
ATOM 708 N N . GLU A 1 94 ? 16.256 -4.649 -16.762 1.00 93.81 94 GLU A N 1
ATOM 709 C CA . GLU A 1 94 ? 17.341 -4.008 -17.503 1.00 93.81 94 GLU A CA 1
ATOM 710 C C . GLU A 1 94 ? 16.899 -2.649 -18.053 1.00 93.81 94 GLU A C 1
ATOM 712 O O . GLU A 1 94 ? 15.758 -2.471 -18.506 1.00 93.81 94 GLU A O 1
ATOM 717 N N . THR A 1 95 ? 17.823 -1.691 -18.056 1.00 94.12 95 THR A N 1
ATOM 718 C CA . THR A 1 95 ? 17.587 -0.337 -18.552 1.00 94.12 95 THR A CA 1
ATOM 719 C C . THR A 1 95 ? 17.160 -0.362 -20.011 1.00 94.12 95 THR A C 1
ATOM 721 O O . THR A 1 95 ? 17.811 -0.931 -20.884 1.00 94.12 95 THR A O 1
ATOM 724 N N . GLY A 1 96 ? 16.067 0.334 -20.308 1.00 89.19 96 GLY A N 1
ATOM 725 C CA . GLY A 1 96 ? 15.610 0.539 -21.672 1.00 89.19 96 GLY A CA 1
ATOM 726 C C . GLY A 1 96 ? 14.914 -0.670 -22.298 1.00 89.19 96 GLY A C 1
ATOM 727 O O . GLY A 1 96 ? 14.486 -0.546 -23.450 1.00 89.19 96 GLY A O 1
ATOM 728 N N . VAL A 1 97 ? 14.732 -1.773 -21.570 1.00 90.94 97 VAL A N 1
ATOM 729 C CA . VAL A 1 97 ? 13.929 -2.925 -22.000 1.00 90.94 97 VAL A CA 1
ATOM 730 C C . VAL A 1 97 ? 12.465 -2.721 -21.596 1.00 90.94 97 VAL A C 1
ATOM 732 O O . VAL A 1 97 ? 12.162 -2.096 -20.576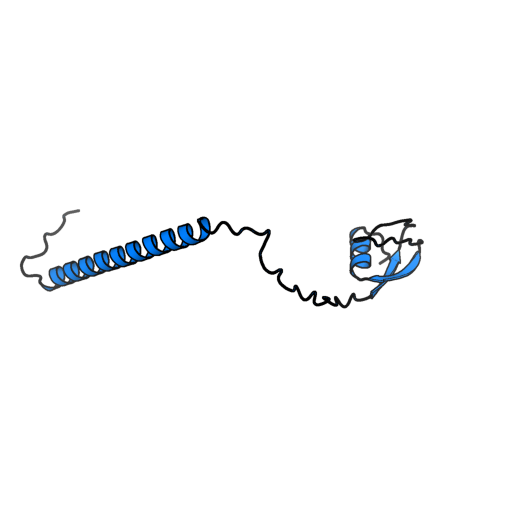 1.00 90.94 97 VAL A O 1
ATOM 735 N N . GLN A 1 98 ? 11.545 -3.192 -22.440 1.00 92.56 98 GLN A N 1
ATOM 736 C CA . GLN A 1 98 ? 10.113 -3.163 -22.153 1.00 92.56 98 GLN A CA 1
ATOM 737 C C . GLN A 1 98 ? 9.690 -4.443 -21.437 1.00 92.56 98 GLN A C 1
ATOM 739 O O . GLN A 1 98 ? 9.945 -5.541 -21.927 1.00 92.56 98 GLN A O 1
ATOM 744 N N . TYR A 1 99 ? 8.987 -4.288 -20.320 1.00 91.81 99 TYR A N 1
ATOM 745 C CA . TYR A 1 99 ? 8.452 -5.392 -19.531 1.00 91.81 99 TYR A CA 1
ATOM 746 C C . TYR A 1 99 ? 6.944 -5.240 -19.380 1.00 91.81 99 TYR A C 1
ATOM 748 O O . TYR A 1 99 ? 6.438 -4.130 -19.210 1.00 91.81 99 TYR A O 1
ATOM 756 N N . ARG A 1 100 ? 6.219 -6.359 -19.431 1.00 92.25 100 ARG A N 1
ATOM 757 C CA . ARG A 1 100 ? 4.819 -6.417 -19.006 1.00 92.25 100 ARG A CA 1
ATOM 758 C C . ARG A 1 100 ? 4.804 -6.807 -17.535 1.00 92.25 100 ARG A C 1
ATOM 760 O O . ARG A 1 100 ? 5.288 -7.881 -17.192 1.00 92.25 100 ARG A O 1
ATOM 767 N N . VAL A 1 101 ? 4.288 -5.920 -16.695 1.00 91.31 101 VAL A N 1
ATOM 768 C CA . VAL A 1 101 ? 4.215 -6.122 -15.246 1.00 91.31 101 VAL A CA 1
ATOM 769 C C . VAL A 1 101 ? 2.814 -5.788 -14.735 1.00 91.31 101 VAL A C 1
ATOM 771 O O . VAL A 1 101 ? 2.127 -4.973 -15.359 1.00 91.31 101 VAL A O 1
ATOM 774 N N . PRO A 1 102 ? 2.403 -6.336 -13.584 1.00 92.31 102 PRO A N 1
ATOM 775 C CA . PRO A 1 102 ? 1.154 -5.947 -12.942 1.00 92.31 102 PRO A CA 1
ATOM 776 C C . PRO A 1 102 ? 1.103 -4.445 -12.627 1.00 92.31 102 PRO A C 1
ATOM 778 O O . PRO A 1 102 ? 2.130 -3.817 -12.347 1.00 92.31 102 PRO A O 1
ATOM 781 N N . ALA A 1 103 ? -0.099 -3.862 -12.600 1.00 90.44 103 ALA A N 1
ATOM 782 C CA . ALA A 1 103 ? -0.289 -2.436 -12.315 1.00 90.44 103 ALA A CA 1
ATOM 783 C C . ALA A 1 103 ? 0.370 -1.973 -11.005 1.00 90.44 103 ALA A C 1
ATOM 785 O O . ALA A 1 103 ? 0.933 -0.880 -10.967 1.00 90.44 103 ALA A O 1
ATOM 786 N N . PHE A 1 104 ? 0.359 -2.793 -9.946 1.00 89.62 104 PHE A N 1
ATOM 787 C CA . PHE A 1 104 ? 0.986 -2.420 -8.673 1.00 89.62 104 PHE A CA 1
ATOM 788 C C . PHE A 1 104 ? 2.508 -2.250 -8.802 1.00 89.62 104 PHE A C 1
ATOM 790 O O . PHE A 1 104 ? 3.081 -1.342 -8.201 1.00 89.62 104 PHE A O 1
ATOM 797 N N . VAL A 1 105 ? 3.159 -3.076 -9.630 1.00 91.31 105 VAL A N 1
ATOM 798 C CA . VAL A 1 105 ? 4.596 -2.977 -9.914 1.00 91.31 105 VAL A CA 1
ATOM 799 C C . VAL A 1 105 ? 4.886 -1.720 -10.722 1.00 91.31 105 VAL A C 1
ATOM 801 O O . VAL A 1 105 ? 5.810 -0.977 -10.394 1.00 91.31 105 VAL A O 1
ATOM 804 N N . ALA A 1 106 ? 4.072 -1.454 -11.747 1.00 91.81 106 ALA A N 1
ATOM 805 C CA . ALA A 1 106 ? 4.209 -0.259 -12.570 1.00 91.81 106 ALA A CA 1
ATOM 806 C C . ALA A 1 106 ? 4.077 1.018 -11.728 1.00 91.81 106 ALA A C 1
ATOM 808 O O . ALA A 1 106 ? 4.950 1.876 -11.796 1.00 91.81 106 ALA A O 1
ATOM 809 N N . ASN A 1 107 ? 3.048 1.103 -10.880 1.00 92.81 107 ASN A N 1
ATOM 810 C CA . ASN A 1 107 ? 2.826 2.251 -10.001 1.00 92.81 107 ASN A CA 1
ATOM 811 C C . ASN A 1 107 ? 3.987 2.435 -9.014 1.00 92.81 107 ASN A C 1
ATOM 813 O O . ASN A 1 107 ? 4.476 3.546 -8.841 1.00 92.81 107 ASN A O 1
ATOM 817 N N . HIS A 1 108 ? 4.494 1.345 -8.427 1.00 92.31 108 HIS A N 1
ATOM 818 C CA . HIS A 1 108 ? 5.629 1.408 -7.505 1.00 92.31 108 HIS A CA 1
ATOM 819 C C . HIS A 1 108 ? 6.913 1.935 -8.168 1.00 92.31 108 HIS A C 1
ATOM 821 O O . HIS A 1 108 ? 7.700 2.644 -7.540 1.00 92.31 108 HIS A O 1
ATOM 827 N N . LEU A 1 109 ? 7.148 1.585 -9.435 1.00 91.88 109 LEU A N 1
ATOM 828 C CA . LEU A 1 109 ? 8.291 2.081 -10.205 1.00 91.88 109 LEU A CA 1
ATOM 829 C C . LEU A 1 109 ? 8.072 3.520 -10.705 1.00 91.88 109 LEU A C 1
ATOM 831 O O . LEU A 1 109 ? 9.031 4.290 -10.763 1.00 91.88 109 LEU A O 1
ATOM 835 N N . GLU A 1 110 ? 6.829 3.896 -11.017 1.00 92.44 110 GLU A N 1
ATOM 836 C CA . GLU A 1 110 ? 6.422 5.254 -11.407 1.00 92.44 110 GLU A CA 1
ATOM 837 C C . GLU A 1 110 ? 6.615 6.243 -10.248 1.00 92.44 110 GLU A C 1
ATOM 839 O O . GLU A 1 110 ? 7.260 7.274 -10.422 1.00 92.44 110 GLU A O 1
ATOM 844 N N . GLU A 1 111 ? 6.178 5.887 -9.035 1.00 91.94 111 GLU A N 1
ATOM 845 C CA . GLU A 1 111 ? 6.380 6.681 -7.811 1.00 91.94 111 GLU A CA 1
ATOM 846 C C . GLU A 1 111 ? 7.860 6.937 -7.502 1.00 91.94 111 GLU A C 1
ATOM 848 O O . GLU A 1 111 ? 8.225 7.984 -6.968 1.00 91.94 111 GLU A O 1
ATOM 853 N N . LYS A 1 112 ? 8.730 5.988 -7.859 1.00 91.25 112 LYS A N 1
ATOM 854 C CA . LYS A 1 112 ? 10.183 6.115 -7.697 1.00 91.25 112 LYS A CA 1
ATOM 855 C C . LYS A 1 112 ? 10.859 6.874 -8.839 1.00 91.25 112 LYS A C 1
ATOM 857 O O . LYS A 1 112 ? 12.064 7.101 -8.769 1.00 91.25 112 LYS A O 1
ATOM 862 N N . GLY A 1 113 ? 10.122 7.242 -9.889 1.00 93.19 113 GLY A N 1
ATOM 863 C CA . GLY A 1 113 ? 10.677 7.887 -11.078 1.00 93.19 113 GLY A CA 1
ATOM 864 C C . GLY A 1 113 ? 11.625 6.979 -11.866 1.00 93.19 113 GLY A C 1
ATOM 865 O O . GLY A 1 113 ? 12.557 7.465 -12.503 1.00 93.19 113 GLY A O 1
ATOM 866 N N . LEU A 1 114 ? 11.421 5.659 -11.798 1.00 92.00 114 LEU A N 1
ATOM 867 C CA . LEU A 1 114 ? 12.259 4.662 -12.47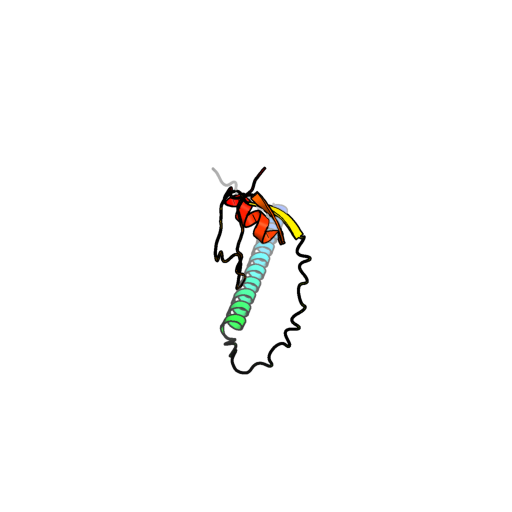5 1.00 92.00 114 LEU A CA 1
ATOM 868 C C . LEU A 1 114 ? 11.740 4.299 -13.875 1.00 92.00 114 LEU A C 1
ATOM 870 O O . LEU A 1 114 ? 12.330 3.469 -14.567 1.00 92.00 114 LEU A O 1
ATOM 874 N N . LEU A 1 115 ? 10.630 4.903 -14.299 1.00 92.38 115 LEU A N 1
ATOM 875 C CA . LEU A 1 115 ? 10.035 4.689 -15.612 1.00 92.38 115 LEU A CA 1
ATOM 876 C C . LEU A 1 115 ? 10.447 5.775 -16.606 1.00 92.38 115 LEU A C 1
ATOM 878 O O . LEU A 1 115 ? 10.685 6.926 -16.247 1.00 92.38 115 LEU A O 1
ATOM 882 N N . TRP A 1 116 ? 10.509 5.393 -17.879 1.00 87.19 116 TRP A N 1
ATOM 883 C CA . TRP A 1 116 ? 10.540 6.347 -18.984 1.00 87.19 116 TRP A CA 1
ATOM 884 C C . TRP A 1 116 ? 9.124 6.862 -19.252 1.00 87.19 116 TRP A C 1
ATOM 886 O O . TRP A 1 116 ? 8.189 6.062 -19.341 1.00 87.19 116 TRP A O 1
ATOM 896 N N . HIS A 1 117 ? 9.002 8.176 -19.432 1.00 79.25 117 HIS A N 1
ATOM 897 C CA . HIS A 1 117 ? 7.787 8.859 -19.877 1.00 79.25 117 HIS A CA 1
ATOM 898 C C . HIS A 1 117 ? 7.946 9.378 -21.306 1.00 79.25 117 HIS A C 1
ATOM 900 O O . HIS A 1 117 ? 9.095 9.703 -21.692 1.00 79.25 117 HIS A O 1
#

pLDDT: mean 77.29, std 15.37, range [39.78, 94.62]

Sequence (117 aa):
MATARKPAGDLTGRTAEKLARERDTEAKERAKSMATATVVAESEKADTVVDLVDGPQPEVEEQPVVVEESDRVIRVNADLNDVVIGQGNYFTFETGVQYRVPAFVANHLEEKGLLWH

Secondary structure (DSSP, 8-state):
---PPPPTT-HHHHHHHHHHHHHHHHHHHHHHHHHHHHHHHHHHHHH----TTSSPPP------------EEEEEBSS-EEEEE-SSS-EEEE-TT-EEEEEHHHHHHHHHTT-B--

Foldseek 3Di:
DDDDDDDPPCPVVVVVVVVVVVVVVVVVVVVVVVVVVVVVVVVVVVPPPPPVPDDDPPPPPPPPPPPVQDKDKFAFQDWDAQDDQPPPDTDTHDHGDIDTDGPSVVVVCVVVVGTDD